Protein AF-A0A1C7PDK0-F1 (afdb_monomer)

Nearest PDB structures (foldseek):
  4hz9-assembly1_B  TM=4.238E-01  e=9.063E-01  Ralstonia pickettii 12D
  6d63-assembly2_D  TM=4.533E-01  e=1.464E+00  Pseudomonas sp. ADP
  5bp4-assembly4_G  TM=3.407E-01  e=2.097E+00  Mycolicibacterium smegmatis MC2 155
  5bp4-assembly9_R  TM=3.401E-01  e=2.510E+00  Mycolicibacterium smegmatis MC2 155
  5joy-assembly1_A  TM=4.476E-01  e=9.382E+00  Bacteroides ovatus

Radius of gyration: 29.01 Å; Cα contacts (8 Å, |Δi|>4): 139; chains: 1; bounding box: 32×42×127 Å

Mean predicted aligned error: 15.0 Å

Sequence (115 aa):
MKRILTTFACACMTLSAWAASRPPGEMEIQFLLQRDDALKNRKYIVLSIRHDSDTQATVLLQLNPPNGEHMACTFSLIDGQWRLIERTPIPAPPDTPIISREPLDPAPSPDQPTR

Solvent-accessible surface area (backbone atoms only — not comparable to full-atom values): 7364 Å² total; per-residue (Å²): 139,91,80,88,90,84,80,76,75,68,69,65,64,63,57,58,57,60,68,42,50,48,72,80,48,73,70,53,49,52,53,56,43,54,69,35,87,84,43,51,84,49,59,65,46,83,75,47,79,43,74,80,44,61,47,30,35,42,34,35,30,31,35,53,70,95,82,42,56,37,33,39,35,35,32,34,54,53,96,69,38,80,38,82,77,46,77,45,76,44,77,73,77,75,83,67,75,78,74,74,74,71,76,79,75,79,73,85,79,87,76,85,80,92,128

pLDDT: mean 74.42, std 17.32, range [38.38, 93.75]

Secondary structure (DSSP, 8-state):
------SSSHHHHHHHHHHHTSPPPHHHHHHHHHHSTTTTTS-EEEEEEEEEETTEEEEEEEESTTSS-EEEEEEEEETTEEEEEEEEEEPPPP---------------------

Foldseek 3Di:
DDDDDPDDPPVVVVVLLVVLLADQDPVRVVVQQCPDPVRVPWDKDFPDKADPHSFKIWTWIATPPDPGWIKIWMWGRDPSDIHGDDIGTDDDDPPPPPPPPPPPPPPDDDDDDDD

Organism: NCBI:txid1679444

Structure (mmCIF, N/CA/C/O backbone):
data_AF-A0A1C7PDK0-F1
#
_entry.id   AF-A0A1C7PDK0-F1
#
loop_
_atom_site.group_PDB
_atom_site.id
_atom_site.type_symbol
_atom_site.label_atom_id
_atom_site.label_alt_id
_atom_site.label_comp_id
_atom_site.label_asym_id
_atom_site.label_entity_id
_atom_site.label_seq_id
_atom_site.pdbx_PDB_ins_code
_atom_site.Cartn_x
_atom_site.Cartn_y
_atom_site.Cartn_z
_atom_site.occupancy
_atom_site.B_iso_or_equiv
_atom_site.auth_seq_id
_atom_site.auth_comp_id
_atom_site.auth_asym_id
_atom_site.auth_atom_id
_atom_site.pdbx_PDB_model_num
ATOM 1 N N . MET A 1 1 ? -16.639 5.359 57.216 1.00 38.38 1 MET A N 1
ATOM 2 C CA . MET A 1 1 ? -17.390 5.287 55.942 1.00 38.38 1 MET A CA 1
ATOM 3 C C . MET A 1 1 ? -16.480 5.793 54.830 1.00 38.38 1 MET A C 1
ATOM 5 O O . MET A 1 1 ? -16.202 6.980 54.788 1.00 38.38 1 MET A O 1
ATOM 9 N N . LYS A 1 2 ? -15.915 4.893 54.017 1.00 38.69 2 LYS A N 1
ATOM 10 C CA . LYS A 1 2 ? -14.941 5.207 52.957 1.00 38.69 2 LYS A CA 1
ATOM 11 C C . LYS A 1 2 ? -15.678 5.080 51.621 1.00 38.69 2 LYS A C 1
AT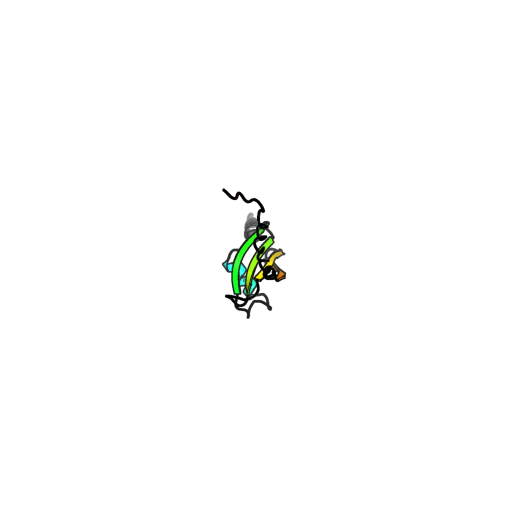OM 13 O O . LYS A 1 2 ? -15.983 3.972 51.199 1.00 38.69 2 LYS A O 1
ATOM 18 N N . ARG A 1 3 ? -16.060 6.205 51.019 1.00 53.50 3 ARG A N 1
ATOM 19 C CA . ARG A 1 3 ? -16.603 6.269 49.656 1.00 53.50 3 ARG A CA 1
ATOM 20 C C . ARG A 1 3 ? -15.613 7.049 48.797 1.00 53.50 3 ARG A C 1
ATOM 22 O O . ARG A 1 3 ? -14.972 7.962 49.305 1.00 53.50 3 ARG A O 1
ATOM 29 N N . ILE A 1 4 ? -15.603 6.715 47.508 1.00 52.38 4 ILE A N 1
ATOM 30 C CA . ILE A 1 4 ? -14.915 7.382 46.391 1.00 52.38 4 ILE A CA 1
ATOM 31 C C . ILE A 1 4 ? -13.510 6.827 46.099 1.00 52.38 4 ILE A C 1
ATOM 33 O O . ILE A 1 4 ? -12.497 7.376 46.512 1.00 52.38 4 ILE A O 1
ATOM 37 N N . LEU A 1 5 ? -13.465 5.744 45.321 1.00 49.38 5 LEU A N 1
ATOM 38 C CA . LEU A 1 5 ? -12.309 5.376 44.494 1.00 49.38 5 LEU A CA 1
ATOM 39 C C . LEU A 1 5 ? -12.808 4.523 43.320 1.00 49.38 5 LEU A C 1
ATOM 41 O O . LEU A 1 5 ? -12.520 3.335 43.210 1.00 49.38 5 LEU A O 1
ATOM 45 N N . THR A 1 6 ? -13.677 5.088 42.477 1.00 53.66 6 THR A N 1
ATOM 46 C CA . THR A 1 6 ? -14.175 4.373 41.287 1.00 53.66 6 THR A CA 1
ATOM 47 C C . THR A 1 6 ? -14.608 5.345 40.191 1.00 53.66 6 THR A C 1
ATOM 49 O O . THR A 1 6 ? -15.744 5.315 39.737 1.00 53.66 6 THR A O 1
ATOM 52 N N . THR A 1 7 ? -13.720 6.253 39.769 1.00 49.56 7 THR A N 1
ATOM 53 C CA . THR A 1 7 ? -14.065 7.183 38.670 1.00 49.56 7 THR A CA 1
ATOM 54 C C . THR A 1 7 ? -12.899 7.619 37.783 1.00 49.56 7 THR A C 1
ATOM 56 O O . THR A 1 7 ? -13.040 8.581 37.041 1.00 49.56 7 THR A O 1
ATOM 59 N N . PHE A 1 8 ? -11.754 6.928 37.806 1.00 43.28 8 PHE A N 1
ATOM 60 C CA . PHE A 1 8 ? -10.586 7.324 36.996 1.00 43.28 8 PHE A CA 1
ATOM 61 C C . PHE A 1 8 ? -10.246 6.392 35.823 1.00 43.28 8 PHE A C 1
ATOM 63 O O . PHE A 1 8 ? -9.354 6.704 35.045 1.00 43.28 8 PHE A O 1
ATOM 70 N N . ALA A 1 9 ? -10.968 5.282 35.636 1.00 48.28 9 ALA A N 1
ATOM 71 C CA . ALA A 1 9 ? -10.682 4.340 34.545 1.00 48.28 9 ALA A CA 1
ATOM 72 C C . ALA A 1 9 ? -11.400 4.668 33.218 1.00 48.28 9 ALA A C 1
ATOM 74 O O . ALA A 1 9 ? -10.995 4.177 32.170 1.00 48.28 9 ALA A O 1
ATOM 75 N N . CYS A 1 10 ? -12.445 5.506 33.234 1.00 41.56 10 CYS A N 1
ATOM 76 C CA . CYS A 1 10 ? -13.278 5.734 32.045 1.00 41.56 10 CYS A CA 1
ATOM 77 C C . CYS A 1 10 ? -12.680 6.764 31.062 1.00 41.56 10 CYS A C 1
ATOM 79 O O . CYS A 1 10 ? -12.935 6.698 29.866 1.00 41.56 10 CYS A O 1
ATOM 81 N N . ALA A 1 11 ? -11.848 7.698 31.541 1.00 43.16 11 ALA A N 1
ATOM 82 C CA . ALA A 1 11 ? -11.347 8.804 30.718 1.00 43.16 11 ALA A CA 1
ATOM 83 C C . ALA A 1 11 ? -10.155 8.434 29.815 1.00 43.16 11 ALA A C 1
ATOM 85 O O . ALA A 1 11 ? -9.944 9.078 28.793 1.00 43.16 11 ALA A O 1
ATOM 86 N N . CYS A 1 12 ? -9.385 7.392 30.147 1.00 45.22 12 CYS A N 1
ATOM 87 C CA . CYS A 1 12 ? -8.245 6.986 29.318 1.00 45.22 12 CYS A CA 1
ATOM 88 C C . CYS A 1 12 ? -8.657 6.114 28.123 1.00 45.22 12 CYS A C 1
ATOM 90 O O . CYS A 1 12 ? -7.964 6.119 27.112 1.00 45.22 12 CYS A O 1
ATOM 92 N N . MET A 1 13 ? -9.781 5.391 28.203 1.00 44.09 13 MET A N 1
ATOM 93 C CA . MET A 1 13 ? -10.199 4.486 27.123 1.00 44.09 13 MET A CA 1
ATOM 94 C C . MET A 1 13 ? -10.810 5.212 25.915 1.00 44.09 13 MET A C 1
ATOM 96 O O . MET A 1 13 ? -10.773 4.685 24.807 1.00 44.09 13 MET A O 1
ATOM 100 N N . THR A 1 14 ? -11.332 6.429 26.083 1.00 49.00 14 THR A N 1
ATOM 101 C CA . THR A 1 14 ? -11.962 7.191 24.990 1.00 49.00 14 THR A CA 1
ATOM 102 C C . THR A 1 14 ? -10.980 8.030 24.171 1.00 49.00 14 THR A C 1
ATOM 104 O O . THR A 1 14 ? -11.245 8.297 23.002 1.00 49.00 14 THR A O 1
ATOM 107 N N . LEU A 1 15 ? -9.821 8.397 24.728 1.00 43.88 15 LEU A N 1
ATOM 108 C CA . LEU A 1 15 ? -8.774 9.128 23.997 1.00 43.88 15 LEU A CA 1
ATOM 109 C C . LEU A 1 15 ? -7.977 8.232 23.036 1.00 43.88 15 LEU A C 1
ATOM 111 O O . LEU A 1 15 ? -7.494 8.707 22.010 1.00 43.88 15 LEU A O 1
ATOM 115 N N . SER A 1 16 ? -7.859 6.934 23.332 1.00 48.91 16 SER A N 1
ATOM 116 C CA . SER A 1 16 ? -7.092 5.994 22.501 1.00 48.91 16 SER A CA 1
ATOM 117 C C . SER A 1 16 ? -7.787 5.632 21.188 1.00 48.91 16 SER A C 1
ATOM 119 O O . SER A 1 16 ? -7.109 5.352 20.205 1.00 48.91 16 SER A O 1
ATOM 121 N N . ALA A 1 17 ? -9.122 5.667 21.147 1.00 49.09 17 ALA A N 1
ATOM 122 C CA . ALA A 1 17 ? -9.875 5.347 19.935 1.00 49.09 17 ALA A CA 1
ATOM 123 C C . ALA A 1 17 ? -9.745 6.448 18.870 1.00 49.09 17 ALA A C 1
ATOM 125 O O . ALA A 1 17 ? -9.585 6.154 17.691 1.00 49.09 17 ALA A O 1
ATOM 126 N N . TRP A 1 18 ? -9.745 7.718 19.283 1.00 46.22 18 TRP A N 1
ATOM 127 C CA . TRP A 1 18 ? -9.644 8.851 18.357 1.00 46.22 18 TRP A CA 1
ATOM 128 C C . TRP A 1 18 ? -8.251 9.008 17.743 1.00 46.22 18 TRP A C 1
ATOM 130 O O . TRP A 1 18 ? -8.129 9.396 16.585 1.00 46.22 18 TRP A O 1
ATOM 140 N N . ALA A 1 19 ? -7.197 8.668 18.490 1.00 51.12 19 ALA A N 1
ATOM 141 C CA . ALA A 1 19 ? -5.833 8.703 17.967 1.00 51.12 19 ALA A CA 1
ATOM 142 C C . ALA A 1 19 ? -5.575 7.627 16.895 1.00 51.12 19 ALA A C 1
ATOM 144 O O . ALA A 1 19 ? -4.690 7.816 16.063 1.00 51.12 19 ALA A O 1
ATOM 145 N N . ALA A 1 20 ? -6.340 6.529 16.903 1.00 55.19 20 ALA A N 1
ATOM 146 C CA . ALA A 1 20 ? -6.218 5.451 15.926 1.00 55.19 20 ALA A CA 1
ATOM 147 C C . ALA A 1 20 ? -6.894 5.782 14.586 1.00 55.19 20 ALA A C 1
ATOM 149 O O . ALA A 1 20 ? -6.427 5.322 13.552 1.00 55.19 20 ALA A O 1
ATOM 150 N N . SER A 1 21 ? -7.938 6.616 14.585 1.00 61.34 21 SER A N 1
ATOM 151 C CA . SER A 1 21 ? -8.701 6.985 13.379 1.00 61.34 21 SER A CA 1
ATOM 152 C C . SER A 1 21 ? -8.072 8.102 12.546 1.00 61.34 21 SER A C 1
ATOM 154 O O . SER A 1 21 ? -8.711 8.622 11.635 1.00 61.34 21 SER A O 1
ATOM 156 N N . ARG A 1 22 ? -6.854 8.541 12.881 1.00 71.88 22 ARG A N 1
ATOM 157 C CA . ARG A 1 22 ? -6.186 9.587 12.107 1.00 71.88 22 ARG A CA 1
ATOM 158 C C . ARG A 1 22 ? -5.540 8.986 10.854 1.00 71.88 22 ARG A C 1
ATOM 160 O O . ARG A 1 22 ? -5.000 7.877 10.928 1.00 71.88 22 ARG A O 1
ATOM 167 N N . PRO A 1 23 ? -5.519 9.731 9.737 1.00 73.44 23 PRO A N 1
ATOM 168 C CA . PRO A 1 23 ? -4.742 9.347 8.568 1.00 73.44 23 PRO A CA 1
ATOM 169 C C . PRO A 1 23 ? -3.273 9.088 8.954 1.00 73.44 23 PRO A C 1
ATOM 171 O O . PRO A 1 23 ? -2.722 9.841 9.768 1.00 73.44 23 PRO A O 1
ATOM 174 N N . PRO A 1 24 ? -2.627 8.042 8.402 1.00 80.50 24 PRO A N 1
ATOM 175 C CA . PRO A 1 24 ? -1.273 7.684 8.789 1.00 80.50 24 PRO A CA 1
ATOM 176 C C . PRO A 1 24 ? -0.310 8.767 8.306 1.00 80.50 24 PRO A C 1
ATOM 178 O O . PRO A 1 24 ? -0.365 9.205 7.155 1.00 80.50 24 PRO A O 1
ATOM 181 N N . GLY A 1 25 ? 0.570 9.218 9.197 1.00 82.00 25 GLY A N 1
ATOM 182 C CA . GLY A 1 25 ? 1.600 10.194 8.846 1.00 82.00 25 GLY A CA 1
ATOM 183 C C . GLY A 1 25 ? 2.710 9.577 7.991 1.00 82.00 25 GLY A C 1
ATOM 184 O O . GLY A 1 25 ? 2.856 8.359 7.919 1.00 82.00 25 GLY A O 1
ATOM 185 N N . GLU A 1 26 ? 3.565 10.412 7.401 1.00 82.44 26 GLU A N 1
ATOM 186 C CA . GLU A 1 26 ? 4.672 9.945 6.552 1.00 82.44 26 GLU A CA 1
ATOM 187 C C . GLU A 1 26 ? 5.629 8.985 7.285 1.00 82.44 26 GLU A C 1
ATOM 189 O O . GLU A 1 26 ? 5.966 7.924 6.761 1.00 82.44 26 GLU A O 1
ATOM 194 N N . MET A 1 27 ? 6.014 9.298 8.530 1.00 83.56 27 MET A N 1
ATOM 195 C CA . MET A 1 27 ? 6.851 8.400 9.344 1.00 83.56 27 MET A CA 1
ATOM 196 C C . MET A 1 27 ? 6.160 7.069 9.658 1.00 83.56 27 MET A C 1
ATOM 198 O O . MET A 1 27 ? 6.809 6.026 9.692 1.00 83.56 27 MET A O 1
ATOM 202 N N . GLU A 1 28 ? 4.847 7.097 9.889 1.00 86.25 28 GLU A N 1
ATOM 203 C CA . GLU A 1 28 ? 4.066 5.893 10.169 1.00 86.25 28 GLU A CA 1
ATOM 204 C C . GLU A 1 28 ? 3.993 5.008 8.926 1.00 86.25 28 GLU A C 1
ATOM 206 O O . GLU A 1 28 ? 4.240 3.811 9.012 1.00 86.25 28 GLU A O 1
ATOM 211 N N . ILE A 1 29 ? 3.788 5.604 7.752 1.00 87.00 29 ILE A N 1
ATOM 212 C CA . ILE A 1 29 ? 3.856 4.909 6.465 1.00 87.00 29 ILE A CA 1
ATOM 213 C C . ILE A 1 29 ? 5.234 4.283 6.257 1.00 87.00 29 ILE A C 1
ATOM 215 O O . ILE A 1 29 ? 5.310 3.101 5.934 1.00 87.00 29 ILE A O 1
ATOM 219 N N . GLN A 1 30 ? 6.328 5.015 6.491 1.00 86.69 30 GLN A N 1
ATOM 220 C CA . GLN A 1 30 ? 7.670 4.435 6.377 1.00 86.69 30 GLN A CA 1
ATOM 221 C C . GLN A 1 30 ? 7.858 3.234 7.308 1.00 86.69 30 GLN A C 1
ATOM 223 O O . GLN A 1 30 ? 8.382 2.207 6.878 1.00 86.69 30 GLN A O 1
ATOM 228 N N . PHE A 1 31 ? 7.385 3.329 8.550 1.00 88.00 31 PHE A N 1
ATOM 229 C CA . PHE A 1 31 ? 7.435 2.221 9.498 1.00 88.00 31 PHE A CA 1
ATOM 230 C C . PHE A 1 31 ? 6.598 1.020 9.034 1.00 88.00 31 PHE A C 1
ATOM 232 O O . PHE A 1 31 ? 7.058 -0.118 9.105 1.00 88.00 31 PHE A O 1
ATOM 239 N N . LEU A 1 32 ? 5.389 1.249 8.517 1.00 89.31 32 LEU A N 1
ATOM 240 C CA . LEU A 1 32 ? 4.529 0.190 7.985 1.00 89.31 32 LEU A CA 1
ATOM 241 C C . LEU A 1 32 ? 5.163 -0.507 6.775 1.00 89.31 32 LEU A C 1
ATOM 243 O O . LEU A 1 32 ? 5.122 -1.731 6.685 1.00 89.31 32 LEU A O 1
ATOM 247 N N . LEU A 1 33 ? 5.801 0.255 5.886 1.00 88.62 33 LEU A N 1
ATOM 248 C CA . LEU A 1 33 ? 6.532 -0.273 4.733 1.00 88.62 33 LEU A CA 1
ATOM 249 C C . LEU A 1 33 ? 7.746 -1.111 5.159 1.00 88.62 33 LEU A C 1
ATOM 251 O O . LEU A 1 33 ? 7.988 -2.172 4.590 1.00 88.62 33 LEU A O 1
ATOM 255 N N . GLN A 1 34 ? 8.465 -0.693 6.204 1.00 87.38 34 GLN A N 1
ATOM 256 C CA . GLN A 1 34 ? 9.580 -1.459 6.777 1.00 87.38 34 GLN A CA 1
ATOM 257 C C . GLN A 1 34 ? 9.145 -2.761 7.464 1.00 87.38 34 GLN A C 1
ATOM 259 O O . GLN A 1 34 ? 9.974 -3.644 7.685 1.00 87.38 34 GLN A O 1
ATOM 264 N N . ARG A 1 35 ? 7.862 -2.903 7.814 1.00 87.06 35 ARG A N 1
ATOM 265 C CA . ARG A 1 35 ? 7.312 -4.138 8.392 1.00 87.06 35 ARG A CA 1
ATOM 266 C C . ARG A 1 35 ? 6.882 -5.158 7.345 1.00 87.06 35 ARG A C 1
ATOM 268 O O . ARG A 1 35 ? 6.735 -6.323 7.699 1.00 87.06 35 ARG A O 1
ATOM 275 N N . ASP A 1 36 ? 6.678 -4.748 6.096 1.00 86.56 36 ASP A N 1
ATOM 276 C CA . ASP A 1 36 ? 6.302 -5.663 5.020 1.00 86.56 36 ASP A CA 1
ATOM 277 C C . ASP A 1 36 ? 7.527 -6.436 4.511 1.00 86.56 36 ASP A C 1
ATOM 279 O O . ASP A 1 36 ? 8.549 -5.857 4.141 1.00 86.56 36 ASP A O 1
ATOM 283 N N . ASP A 1 37 ? 7.426 -7.766 4.464 1.00 85.12 37 ASP A N 1
ATOM 284 C CA . ASP A 1 37 ? 8.537 -8.635 4.068 1.00 85.12 37 ASP A CA 1
ATOM 285 C C . ASP A 1 37 ? 9.018 -8.405 2.629 1.00 85.12 37 ASP A C 1
ATOM 287 O O . ASP A 1 37 ? 10.198 -8.627 2.342 1.00 85.12 37 ASP A O 1
ATOM 291 N N . ALA A 1 38 ? 8.142 -7.941 1.730 1.00 82.44 38 ALA A N 1
ATOM 292 C CA . ALA A 1 38 ? 8.508 -7.674 0.343 1.00 82.44 38 ALA A CA 1
ATOM 293 C C . ALA A 1 38 ? 9.177 -6.303 0.162 1.00 82.44 38 ALA A C 1
ATOM 295 O O . ALA A 1 38 ? 9.915 -6.111 -0.808 1.00 82.44 38 ALA A O 1
ATOM 296 N N . LEU A 1 39 ? 8.944 -5.362 1.081 1.00 84.81 39 LEU A N 1
ATOM 297 C CA . LEU A 1 39 ? 9.418 -3.981 0.982 1.00 84.81 39 LEU A CA 1
ATOM 298 C C . LEU A 1 39 ? 10.589 -3.657 1.904 1.00 84.81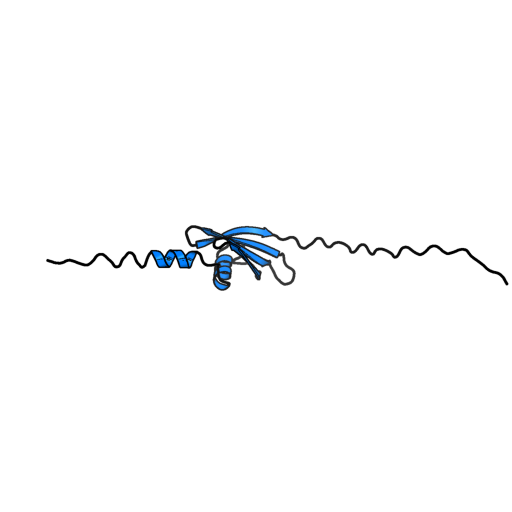 39 LEU A C 1
ATOM 300 O O . LEU A 1 39 ? 11.439 -2.859 1.518 1.00 84.81 39 LEU A O 1
ATOM 304 N N . LYS A 1 40 ? 10.708 -4.317 3.061 1.00 84.56 40 LYS A N 1
ATOM 305 C CA . LYS A 1 40 ? 11.739 -4.024 4.074 1.00 84.56 40 LYS A CA 1
ATOM 306 C C . LYS A 1 40 ? 13.183 -4.053 3.559 1.00 84.56 40 LYS A C 1
ATOM 308 O O . LYS A 1 40 ? 14.037 -3.351 4.085 1.00 84.56 40 LYS A O 1
ATOM 313 N N . ASN A 1 41 ? 13.453 -4.856 2.527 1.00 85.25 41 ASN A N 1
ATOM 314 C CA . ASN A 1 41 ? 14.778 -5.013 1.914 1.00 85.25 41 ASN A CA 1
ATOM 315 C C . ASN A 1 41 ? 14.891 -4.356 0.529 1.00 85.25 41 ASN A C 1
ATOM 317 O O . ASN A 1 41 ? 15.897 -4.534 -0.158 1.00 85.25 41 ASN A O 1
ATOM 321 N N . ARG A 1 42 ? 13.859 -3.634 0.079 1.00 85.00 42 ARG A N 1
ATOM 322 C CA . ARG A 1 42 ? 13.864 -2.948 -1.215 1.00 85.00 42 ARG A CA 1
ATOM 323 C C . ARG A 1 42 ? 14.177 -1.474 -1.027 1.00 85.00 42 ARG A C 1
ATOM 325 O O . ARG A 1 42 ? 13.753 -0.848 -0.063 1.00 85.00 42 ARG A O 1
ATOM 332 N N . LYS A 1 43 ? 14.894 -0.901 -1.992 1.00 88.94 43 LYS A N 1
ATOM 333 C CA . LYS A 1 43 ? 15.001 0.554 -2.099 1.00 88.94 43 LYS A CA 1
ATOM 334 C C . LYS A 1 43 ? 13.694 1.071 -2.677 1.00 88.94 43 LYS A C 1
ATOM 336 O O . LYS A 1 43 ? 13.274 0.604 -3.735 1.00 88.94 43 LYS A O 1
ATOM 341 N N . TYR A 1 44 ? 13.072 2.022 -2.004 1.00 90.06 44 TYR A N 1
ATOM 342 C CA . TYR A 1 44 ? 11.875 2.683 -2.495 1.00 90.06 44 TYR A CA 1
ATOM 343 C C . TYR A 1 44 ? 11.881 4.155 -2.103 1.00 90.06 44 TYR A C 1
ATOM 345 O O . TYR A 1 44 ? 12.523 4.545 -1.128 1.00 90.06 44 TYR A O 1
ATOM 353 N N . ILE A 1 45 ? 11.147 4.959 -2.862 1.00 89.38 45 ILE A N 1
ATOM 354 C CA . ILE A 1 45 ? 10.783 6.321 -2.477 1.00 89.38 45 ILE A CA 1
ATOM 355 C C . ILE A 1 45 ? 9.264 6.438 -2.451 1.00 89.38 45 ILE A C 1
ATOM 357 O O . ILE A 1 45 ? 8.569 5.843 -3.277 1.00 89.38 45 ILE A O 1
ATOM 361 N N . VAL A 1 46 ? 8.749 7.186 -1.479 1.00 90.19 46 VAL A N 1
ATOM 362 C CA . VAL A 1 46 ? 7.329 7.536 -1.420 1.00 90.19 46 VAL A CA 1
ATOM 363 C C . VAL A 1 46 ? 7.109 8.700 -2.377 1.00 90.19 46 VAL A C 1
ATOM 365 O O . VAL A 1 46 ? 7.704 9.758 -2.206 1.00 90.19 46 VAL A O 1
ATOM 368 N N . LEU A 1 47 ? 6.282 8.492 -3.400 1.00 89.25 47 LEU A N 1
ATOM 369 C CA . LEU A 1 47 ? 5.958 9.523 -4.385 1.00 89.25 47 LEU A CA 1
ATOM 370 C C . LEU A 1 47 ? 4.768 10.369 -3.937 1.00 89.25 47 LEU A C 1
ATOM 372 O O . LEU A 1 47 ? 4.780 11.588 -4.066 1.00 89.25 47 LEU A O 1
ATOM 376 N N . SER A 1 48 ? 3.721 9.718 -3.429 1.00 90.31 48 SER A N 1
ATOM 377 C CA . SER A 1 48 ? 2.515 10.405 -2.968 1.00 90.31 48 SER A CA 1
ATOM 378 C C . SER A 1 48 ? 1.740 9.562 -1.971 1.00 90.31 48 SER A C 1
ATOM 380 O O . SER A 1 48 ? 1.721 8.335 -2.076 1.00 90.31 48 SER A O 1
ATOM 382 N N . ILE A 1 49 ? 1.027 10.228 -1.072 1.00 90.75 49 ILE A N 1
ATOM 383 C CA . ILE A 1 49 ? 0.114 9.608 -0.116 1.00 90.75 49 ILE A CA 1
ATOM 384 C C . ILE A 1 49 ? -1.275 10.168 -0.407 1.00 90.75 49 ILE A C 1
ATOM 386 O O . ILE A 1 49 ? -1.462 11.384 -0.434 1.00 90.75 49 ILE A O 1
ATOM 390 N N . ARG A 1 50 ? -2.242 9.289 -0.662 1.00 90.31 50 ARG A N 1
ATOM 391 C CA . ARG A 1 50 ? -3.654 9.638 -0.808 1.00 90.31 50 ARG A CA 1
ATOM 392 C C . ARG A 1 50 ? -4.439 9.011 0.328 1.00 90.31 50 ARG A C 1
ATOM 394 O O . ARG A 1 50 ? -4.278 7.834 0.617 1.00 90.31 50 ARG A O 1
ATOM 401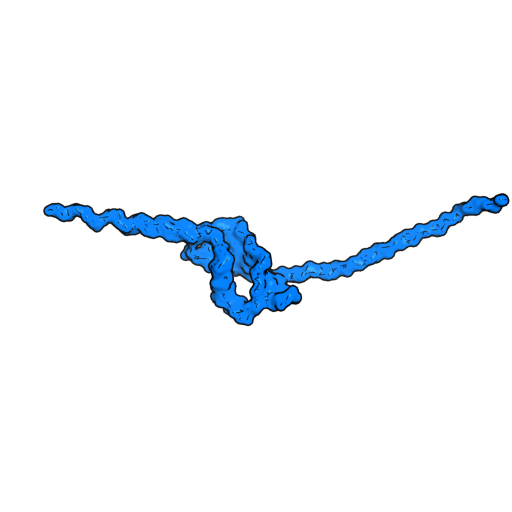 N N . HIS A 1 51 ? -5.280 9.807 0.968 1.00 89.88 51 HIS A N 1
ATOM 402 C CA . HIS A 1 51 ? -6.195 9.335 1.997 1.00 89.88 51 HIS A CA 1
ATOM 403 C C . HIS A 1 51 ? -7.559 9.148 1.344 1.00 89.88 51 HIS A C 1
ATOM 405 O O . HIS A 1 51 ? -8.201 10.129 0.975 1.00 89.88 51 HIS A O 1
ATOM 411 N N . ASP A 1 52 ? -7.952 7.893 1.142 1.00 87.38 52 ASP A N 1
ATOM 412 C CA . ASP A 1 52 ? -9.231 7.542 0.524 1.00 87.38 52 ASP A CA 1
ATOM 413 C C . ASP A 1 52 ? -10.378 7.664 1.546 1.00 87.38 52 ASP A C 1
ATOM 415 O O . ASP A 1 52 ? -11.495 8.034 1.195 1.00 87.38 52 ASP A O 1
ATOM 419 N N . SER A 1 53 ? -10.096 7.401 2.830 1.00 87.31 53 SER A N 1
ATOM 420 C CA . SER A 1 53 ? -11.000 7.643 3.965 1.00 87.31 53 SER A CA 1
ATOM 421 C C . SER A 1 53 ? -10.226 7.758 5.289 1.00 87.31 53 SER A C 1
ATOM 423 O O . SER A 1 53 ? -9.013 7.555 5.325 1.00 87.31 53 SER A O 1
ATOM 425 N N . ASP A 1 54 ? -10.920 7.988 6.408 1.00 84.81 54 ASP A N 1
ATOM 426 C CA . ASP A 1 54 ? -10.316 7.957 7.756 1.00 84.81 54 ASP A CA 1
ATOM 427 C C . ASP A 1 54 ? -9.722 6.582 8.125 1.00 84.81 54 ASP A C 1
ATOM 429 O O . ASP A 1 54 ? -8.921 6.460 9.049 1.00 84.81 54 ASP A O 1
ATOM 433 N N . THR A 1 55 ? -10.105 5.530 7.395 1.00 88.75 55 THR A N 1
ATOM 434 C CA . THR A 1 55 ? -9.699 4.137 7.652 1.00 88.75 55 THR A CA 1
ATOM 435 C C . THR A 1 55 ? -8.952 3.497 6.484 1.00 88.75 55 THR A C 1
ATOM 437 O O . THR A 1 55 ? -8.606 2.316 6.553 1.00 88.75 55 THR A O 1
ATOM 440 N N . GLN A 1 56 ? -8.694 4.250 5.409 1.00 90.81 56 GLN A N 1
ATOM 441 C CA . GLN A 1 56 ? -8.002 3.757 4.222 1.00 90.81 56 GLN A CA 1
ATOM 442 C C . GLN A 1 56 ? -7.093 4.825 3.610 1.00 90.81 56 GLN A C 1
ATOM 444 O O . GLN A 1 56 ? -7.496 5.971 3.418 1.00 90.81 56 GLN A O 1
ATOM 449 N N . ALA A 1 57 ? -5.867 4.437 3.268 1.00 91.56 57 ALA A N 1
ATOM 450 C CA . ALA A 1 57 ? -4.906 5.304 2.603 1.00 91.56 57 ALA A CA 1
ATOM 451 C C . ALA A 1 57 ? -4.125 4.527 1.543 1.00 91.56 57 ALA A C 1
ATOM 453 O O . ALA A 1 57 ? -3.636 3.430 1.800 1.00 91.56 57 ALA A O 1
ATOM 454 N N . THR A 1 58 ? -3.956 5.121 0.371 1.00 93.31 58 THR A N 1
ATOM 455 C CA . THR A 1 58 ? -3.182 4.568 -0.734 1.00 93.31 58 THR A CA 1
ATOM 456 C C . THR A 1 58 ? -1.871 5.329 -0.885 1.00 93.31 58 THR A C 1
ATOM 458 O O . THR A 1 58 ? -1.845 6.540 -1.105 1.00 93.31 58 THR A O 1
ATOM 461 N N . VAL A 1 59 ? -0.754 4.612 -0.799 1.00 92.88 59 VAL A N 1
ATOM 462 C CA . VAL A 1 59 ? 0.597 5.161 -0.933 1.00 92.88 59 VAL A CA 1
ATOM 463 C C . VAL A 1 59 ? 1.182 4.717 -2.261 1.00 92.88 59 VAL A C 1
ATOM 465 O O . VAL A 1 59 ? 1.271 3.526 -2.550 1.00 92.88 59 VAL A O 1
ATOM 468 N N . LEU A 1 60 ? 1.605 5.684 -3.064 1.00 92.44 60 LEU A N 1
ATOM 469 C CA . LEU A 1 60 ? 2.319 5.434 -4.303 1.00 92.44 60 LEU A CA 1
ATOM 470 C C . LEU A 1 60 ? 3.819 5.392 -4.025 1.00 92.44 60 LEU A C 1
ATOM 472 O O . LEU A 1 60 ? 4.393 6.364 -3.529 1.00 92.44 60 LEU A O 1
ATOM 476 N N . LEU A 1 61 ? 4.446 4.278 -4.376 1.00 91.75 61 LEU A N 1
ATOM 477 C CA . LEU A 1 61 ? 5.875 4.050 -4.226 1.00 91.75 61 LEU A CA 1
ATOM 478 C C . LEU A 1 61 ? 6.531 3.918 -5.593 1.00 91.75 61 LEU A C 1
ATOM 480 O O . LEU A 1 61 ? 5.945 3.344 -6.510 1.00 91.75 61 LEU A O 1
ATOM 484 N N . GLN A 1 62 ? 7.777 4.365 -5.692 1.00 90.75 62 GLN A N 1
ATOM 485 C CA . GLN A 1 62 ? 8.686 3.928 -6.745 1.00 90.75 62 GLN A CA 1
ATOM 486 C C . GLN A 1 62 ? 9.697 2.958 -6.145 1.00 90.75 62 GLN A C 1
ATOM 488 O O . GLN A 1 62 ? 10.461 3.326 -5.252 1.00 90.75 62 GLN A O 1
ATOM 493 N N . LEU A 1 63 ? 9.694 1.717 -6.622 1.00 89.69 63 LEU A N 1
ATOM 494 C CA . LEU A 1 63 ? 10.667 0.697 -6.249 1.00 89.69 63 LEU A CA 1
ATOM 495 C C . LEU A 1 63 ? 11.929 0.873 -7.090 1.00 89.69 63 LEU A C 1
ATOM 497 O O . LEU A 1 63 ? 11.832 1.237 -8.250 1.00 89.69 63 LEU A O 1
ATOM 501 N N . ASN A 1 64 ? 13.107 0.592 -6.532 1.00 86.25 64 ASN A N 1
ATOM 502 C CA . ASN A 1 64 ? 14.403 0.654 -7.224 1.00 86.25 64 ASN A CA 1
ATOM 503 C C . ASN A 1 64 ? 14.597 1.929 -8.087 1.00 86.25 64 ASN A C 1
ATOM 505 O O . ASN A 1 64 ? 14.856 1.826 -9.289 1.00 86.25 64 ASN A O 1
ATOM 509 N N . PRO A 1 65 ? 14.461 3.135 -7.502 1.00 81.31 65 PRO A N 1
ATOM 510 C CA . PRO A 1 65 ? 14.602 4.392 -8.237 1.00 81.31 65 PRO A CA 1
ATOM 511 C C . PRO A 1 65 ? 15.996 4.539 -8.882 1.00 81.31 65 PRO A C 1
ATOM 513 O O . PRO A 1 65 ? 16.970 3.978 -8.364 1.00 81.31 65 PRO A O 1
ATOM 516 N N . PRO A 1 66 ? 16.1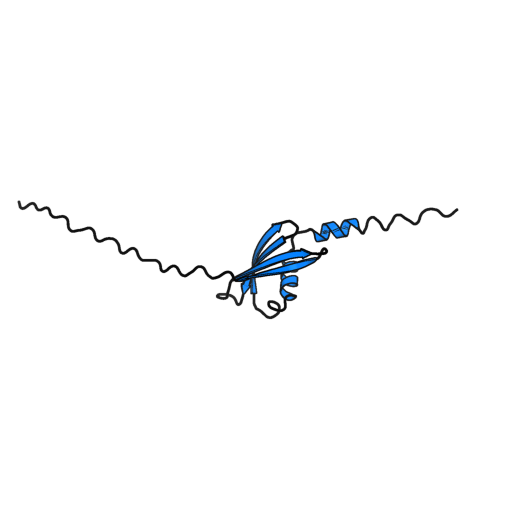23 5.317 -9.978 1.00 76.62 66 PRO A N 1
ATOM 517 C CA . PRO A 1 66 ? 15.113 6.235 -10.531 1.00 76.62 66 PRO A CA 1
ATOM 518 C C . PRO A 1 66 ? 14.200 5.656 -11.628 1.00 76.62 66 PRO A C 1
ATOM 520 O O . PRO A 1 66 ? 13.239 6.318 -11.998 1.00 76.62 66 PRO A O 1
ATOM 523 N N . ASN A 1 67 ? 14.474 4.452 -12.143 1.00 74.94 67 ASN A N 1
ATOM 524 C CA . ASN A 1 67 ? 13.754 3.867 -13.292 1.00 74.94 67 ASN A CA 1
ATOM 525 C C . ASN A 1 67 ? 13.016 2.565 -12.950 1.00 74.94 67 ASN A C 1
ATOM 527 O O . ASN A 1 67 ? 12.701 1.780 -13.842 1.00 74.94 67 ASN A O 1
ATOM 531 N N . GLY A 1 68 ? 12.814 2.275 -11.668 1.00 80.06 68 GLY A N 1
ATOM 532 C CA . GLY A 1 68 ? 12.099 1.070 -11.279 1.00 80.06 68 GLY A CA 1
ATOM 533 C C . GLY A 1 68 ? 10.583 1.254 -11.271 1.00 80.06 68 GLY A C 1
ATOM 534 O O . GLY A 1 68 ? 10.043 2.310 -11.604 1.00 80.06 68 GLY A O 1
ATOM 535 N N . GLU A 1 69 ? 9.898 0.170 -10.935 1.00 88.25 69 GLU A N 1
ATOM 536 C CA . GLU A 1 69 ? 8.454 0.042 -11.082 1.00 88.25 69 GLU A CA 1
ATOM 537 C C . GLU A 1 69 ? 7.700 0.878 -10.048 1.00 88.25 69 GLU A C 1
ATOM 539 O O . GLU A 1 69 ? 8.116 1.019 -8.892 1.00 88.25 69 GLU A O 1
ATOM 544 N N . HIS A 1 70 ? 6.544 1.392 -10.453 1.00 90.62 70 HIS A N 1
ATOM 545 C CA . HIS A 1 70 ? 5.618 2.022 -9.529 1.00 90.62 70 HIS A CA 1
ATOM 546 C C . HIS A 1 70 ? 4.737 0.964 -8.870 1.00 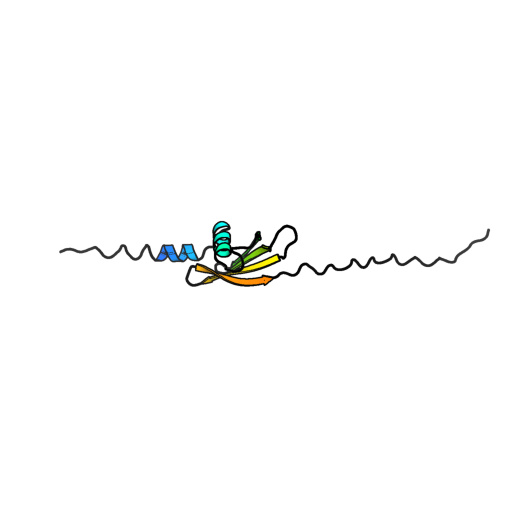90.62 70 HIS A C 1
ATOM 548 O O . HIS A 1 70 ? 4.293 0.012 -9.508 1.00 90.62 70 HIS A O 1
ATOM 554 N N . MET A 1 71 ? 4.454 1.138 -7.584 1.00 91.38 71 MET A N 1
ATOM 555 C CA . MET A 1 71 ? 3.563 0.259 -6.838 1.00 91.38 71 MET A CA 1
ATOM 556 C C . MET A 1 71 ? 2.629 1.085 -5.963 1.00 91.38 71 MET A C 1
ATOM 558 O O . MET A 1 71 ? 3.082 1.904 -5.164 1.00 91.38 71 MET A O 1
ATOM 562 N N . ALA A 1 72 ? 1.325 0.860 -6.098 1.00 92.56 72 ALA A N 1
ATOM 563 C CA . ALA A 1 72 ? 0.333 1.341 -5.150 1.00 92.56 72 ALA A CA 1
ATOM 564 C C . ALA A 1 72 ? 0.241 0.365 -3.975 1.00 92.56 72 ALA A C 1
ATOM 566 O O . ALA A 1 72 ? 0.083 -0.839 -4.164 1.00 92.56 72 ALA A O 1
ATOM 567 N N . CYS A 1 73 ? 0.347 0.890 -2.764 1.00 93.06 73 CYS A N 1
ATOM 568 C CA . CYS A 1 73 ? 0.196 0.157 -1.517 1.00 93.06 73 CYS A CA 1
ATOM 569 C C . CYS A 1 73 ? -1.021 0.703 -0.779 1.00 93.06 73 CYS A C 1
ATOM 571 O O . CYS A 1 73 ? -1.009 1.862 -0.366 1.00 93.06 73 CYS A O 1
ATOM 573 N N . THR A 1 74 ? -2.054 -0.114 -0.602 1.00 93.75 74 THR A N 1
ATOM 574 C CA . THR A 1 74 ? -3.268 0.294 0.110 1.00 93.75 74 THR A CA 1
ATOM 575 C C . THR A 1 74 ? -3.197 -0.179 1.549 1.00 93.75 74 THR A C 1
ATOM 577 O O . THR A 1 74 ? -3.083 -1.373 1.837 1.00 93.75 74 THR A O 1
ATOM 580 N N . PHE A 1 75 ? -3.273 0.776 2.463 1.00 92.12 75 PHE A N 1
ATOM 581 C CA . PHE A 1 75 ? -3.305 0.568 3.896 1.00 92.12 75 PHE A CA 1
ATOM 582 C C . PHE A 1 75 ? -4.727 0.735 4.405 1.00 92.12 75 PHE A C 1
ATOM 584 O O . PHE A 1 75 ? -5.452 1.623 3.960 1.00 92.12 75 PHE A O 1
ATOM 591 N N . SER A 1 76 ? -5.110 -0.089 5.373 1.00 91.94 76 SER A N 1
ATOM 592 C CA . SER A 1 76 ? -6.380 0.045 6.074 1.00 91.94 76 SER A CA 1
ATOM 593 C C . SER A 1 76 ? -6.192 -0.052 7.580 1.00 91.94 76 SER A C 1
ATOM 595 O O . SER A 1 76 ? -5.313 -0.768 8.064 1.00 91.94 76 SER A O 1
ATOM 597 N N . LEU A 1 77 ? -7.003 0.699 8.316 1.00 90.50 77 LEU A N 1
ATOM 598 C CA . LEU A 1 77 ? -7.040 0.684 9.766 1.00 90.50 77 LEU A CA 1
ATOM 599 C C . LEU A 1 77 ? -7.865 -0.517 10.250 1.00 90.50 77 LEU A C 1
ATOM 601 O O . LEU A 1 77 ? -9.091 -0.513 10.169 1.00 90.50 77 LEU A O 1
ATOM 605 N N . ILE A 1 78 ? -7.189 -1.538 10.776 1.00 88.31 78 ILE A N 1
ATOM 606 C CA . ILE A 1 78 ? -7.798 -2.779 11.270 1.00 88.31 78 ILE A CA 1
ATOM 607 C C . ILE A 1 78 ? -7.407 -2.949 12.738 1.00 88.31 78 ILE A C 1
ATOM 609 O O . ILE A 1 78 ? -6.224 -2.920 13.075 1.00 88.31 78 ILE A O 1
ATOM 613 N N . ASP A 1 79 ? -8.397 -3.103 13.620 1.00 86.88 79 ASP A N 1
ATOM 614 C CA . ASP A 1 79 ? -8.200 -3.215 15.076 1.00 86.88 79 ASP A CA 1
ATOM 615 C C . ASP A 1 79 ? -7.389 -2.047 15.676 1.00 86.88 79 ASP A C 1
ATOM 617 O O . ASP A 1 79 ? -6.562 -2.223 16.572 1.00 86.88 79 ASP A O 1
ATOM 621 N N . GLY A 1 80 ? -7.587 -0.836 15.143 1.00 84.31 80 GLY A N 1
ATOM 622 C CA . GLY A 1 80 ? -6.861 0.365 15.570 1.00 84.31 80 GLY A CA 1
ATOM 623 C C . GLY A 1 80 ? -5.395 0.410 15.126 1.00 84.31 80 GLY A C 1
ATOM 624 O O . GLY A 1 80 ? -4.633 1.232 15.631 1.00 84.31 80 GLY A O 1
ATOM 625 N N . GLN A 1 81 ? -4.985 -0.456 14.196 1.00 85.75 81 GLN A N 1
ATOM 626 C CA . GLN A 1 81 ? -3.648 -0.459 13.612 1.00 85.75 81 GLN A CA 1
ATOM 627 C C . GLN A 1 81 ? -3.720 -0.391 12.091 1.00 85.75 81 GLN A C 1
ATOM 629 O O . GLN A 1 81 ? -4.421 -1.172 11.451 1.00 85.75 81 GLN A O 1
ATOM 634 N N . TRP A 1 82 ? -2.955 0.518 11.498 1.00 88.69 82 TRP A N 1
ATOM 635 C CA . TRP A 1 82 ? -2.789 0.555 10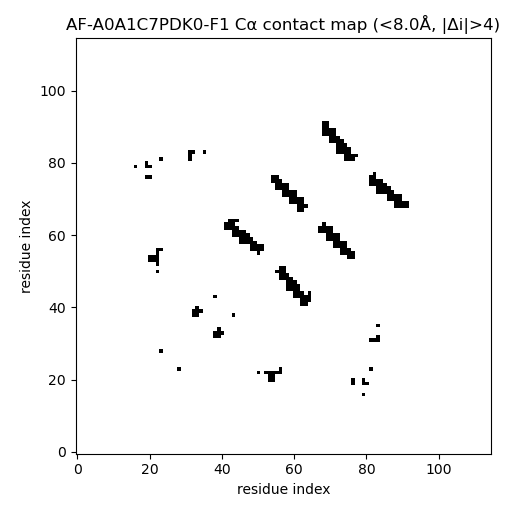.053 1.00 88.69 82 TRP A CA 1
ATOM 636 C C . TRP A 1 82 ? -2.048 -0.695 9.578 1.00 88.69 82 TRP A C 1
ATOM 638 O O . TRP A 1 82 ? -1.020 -1.083 10.137 1.00 88.69 82 TRP A O 1
ATOM 648 N N . ARG A 1 83 ? -2.585 -1.351 8.553 1.00 89.75 83 ARG A N 1
ATOM 649 C CA . ARG A 1 83 ? -2.014 -2.557 7.951 1.00 89.75 83 ARG A CA 1
ATOM 650 C C . ARG A 1 83 ? -2.036 -2.438 6.441 1.00 89.75 83 ARG A C 1
ATOM 652 O O . ARG A 1 83 ? -3.012 -1.957 5.876 1.00 89.75 83 ARG A O 1
ATOM 659 N N . LEU A 1 84 ? -0.966 -2.892 5.799 1.00 91.44 84 LEU A N 1
ATOM 660 C CA . LEU A 1 84 ? -0.925 -3.039 4.350 1.00 91.44 84 LEU A CA 1
ATOM 661 C C . LEU A 1 84 ? -1.836 -4.205 3.958 1.00 91.44 84 LEU A C 1
ATOM 663 O O . LEU A 1 84 ? -1.604 -5.332 4.394 1.00 91.44 84 LEU A O 1
ATOM 667 N N . ILE A 1 85 ? -2.874 -3.927 3.174 1.00 92.06 85 ILE A N 1
ATOM 668 C CA . ILE A 1 85 ? -3.856 -4.934 2.748 1.00 92.06 85 ILE A CA 1
ATOM 669 C C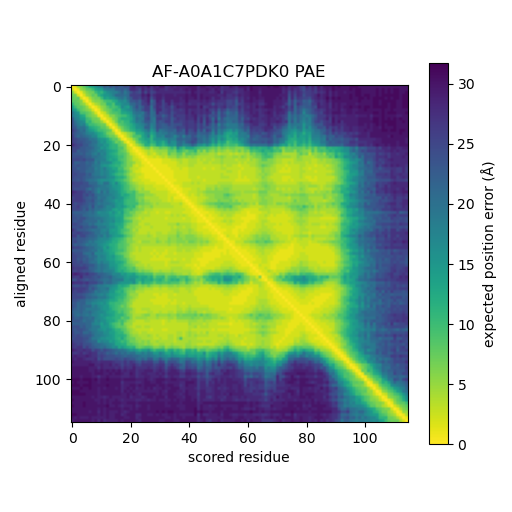 . ILE A 1 85 ? -3.708 -5.302 1.274 1.00 92.06 85 ILE A C 1
ATOM 671 O O . ILE A 1 85 ? -4.015 -6.430 0.899 1.00 92.06 85 ILE A O 1
ATOM 675 N N . GLU A 1 86 ? -3.201 -4.387 0.446 1.00 92.25 86 GLU A N 1
ATOM 676 C CA . GLU A 1 86 ? -3.100 -4.594 -0.995 1.00 92.25 86 GLU A CA 1
ATOM 677 C C . GLU A 1 86 ? -1.838 -3.951 -1.575 1.00 92.25 86 GLU A C 1
ATOM 679 O O . GLU A 1 86 ? -1.370 -2.907 -1.110 1.00 92.25 86 GLU A O 1
ATOM 684 N N . ARG A 1 87 ? -1.276 -4.608 -2.595 1.00 92.19 87 ARG A N 1
ATOM 685 C CA . ARG A 1 87 ? -0.103 -4.167 -3.354 1.00 92.19 87 ARG A CA 1
ATOM 686 C C . ARG A 1 87 ? -0.404 -4.338 -4.833 1.00 92.19 87 ARG A C 1
ATOM 688 O O . ARG A 1 87 ? -0.490 -5.468 -5.311 1.00 92.19 87 ARG A O 1
ATOM 695 N N . THR A 1 88 ? -0.506 -3.228 -5.543 1.00 91.50 88 THR A N 1
ATOM 696 C CA . THR A 1 88 ? -0.860 -3.214 -6.960 1.00 91.50 88 THR A CA 1
ATOM 697 C C . THR A 1 88 ? 0.295 -2.609 -7.748 1.00 91.50 88 THR A C 1
ATOM 699 O O . THR A 1 88 ? 0.556 -1.409 -7.609 1.00 91.50 88 THR A O 1
ATOM 702 N N . PRO A 1 89 ? 1.031 -3.402 -8.552 1.00 89.06 89 PRO A N 1
ATOM 703 C CA . PRO A 1 89 ? 2.028 -2.847 -9.453 1.00 89.06 89 PRO A CA 1
ATOM 704 C C . PRO A 1 89 ? 1.317 -1.953 -10.468 1.00 89.06 89 PRO A C 1
ATOM 706 O O . PRO A 1 89 ? 0.317 -2.345 -11.069 1.00 89.06 89 PRO A O 1
ATOM 709 N N . ILE A 1 90 ? 1.820 -0.736 -10.635 1.00 85.12 90 ILE A N 1
ATOM 710 C CA . ILE A 1 90 ? 1.316 0.194 -11.634 1.00 85.12 90 ILE A CA 1
ATOM 711 C C . ILE A 1 90 ? 2.221 0.028 -12.848 1.00 85.12 90 ILE A C 1
ATOM 713 O O . ILE A 1 90 ? 3.393 0.421 -12.778 1.00 85.12 90 ILE A O 1
ATOM 717 N N . PRO A 1 91 ? 1.722 -0.573 -13.942 1.00 73.12 91 PRO A N 1
ATOM 718 C CA . PRO A 1 91 ? 2.505 -0.661 -15.157 1.00 73.12 91 PRO A CA 1
ATOM 719 C C . PRO A 1 91 ? 2.891 0.753 -15.586 1.00 73.12 91 PRO A C 1
ATOM 721 O O . PRO A 1 91 ? 2.084 1.685 -15.490 1.00 73.12 91 PRO A O 1
ATOM 724 N N . ALA A 1 92 ? 4.129 0.918 -16.054 1.00 64.06 92 ALA A N 1
ATOM 725 C CA . ALA A 1 92 ? 4.476 2.117 -16.800 1.00 64.06 92 ALA A CA 1
ATOM 726 C C . ALA A 1 92 ? 3.422 2.297 -17.909 1.00 64.06 92 ALA A C 1
ATOM 728 O O . ALA A 1 92 ? 2.955 1.286 -18.456 1.00 64.06 92 ALA A O 1
ATOM 729 N N . PRO A 1 93 ? 2.983 3.536 -18.206 1.00 61.03 93 PRO A N 1
ATOM 730 C CA . PRO A 1 93 ? 2.083 3.750 -19.329 1.00 61.03 93 PRO A CA 1
ATOM 731 C C . PRO A 1 93 ? 2.691 3.040 -20.541 1.00 61.03 93 PRO A C 1
ATOM 733 O O . PRO A 1 93 ? 3.911 3.123 -20.711 1.00 61.03 93 PRO A O 1
ATOM 736 N N . PRO A 1 94 ? 1.897 2.299 -21.335 1.00 61.53 94 PRO A N 1
ATOM 737 C CA . PRO A 1 94 ? 2.436 1.693 -22.537 1.00 61.53 94 PRO A CA 1
ATOM 738 C C . PRO A 1 94 ? 3.086 2.826 -23.319 1.00 61.53 94 PRO A C 1
ATOM 740 O O . PRO A 1 94 ? 2.417 3.837 -23.561 1.00 61.53 94 PRO A O 1
ATOM 743 N N . ASP A 1 95 ? 4.379 2.688 -23.631 1.00 55.72 95 ASP A N 1
ATOM 744 C CA . ASP A 1 95 ? 5.069 3.531 -24.599 1.00 55.72 95 ASP A CA 1
ATOM 745 C C . ASP A 1 95 ? 4.171 3.537 -25.824 1.00 55.72 95 ASP A C 1
ATOM 747 O O . ASP A 1 95 ? 4.130 2.579 -26.592 1.00 55.72 95 ASP A O 1
ATOM 751 N N . THR A 1 96 ? 3.325 4.555 -25.937 1.00 56.09 96 THR A N 1
ATOM 752 C CA . THR A 1 96 ? 2.458 4.687 -27.087 1.00 56.09 96 THR A CA 1
ATOM 753 C C . THR A 1 96 ? 3.448 5.180 -28.117 1.00 56.09 96 THR A C 1
ATOM 755 O O . THR A 1 96 ? 3.919 6.311 -27.948 1.00 56.09 96 THR A O 1
ATOM 758 N N . PRO A 1 97 ? 3.872 4.367 -29.108 1.00 50.25 97 PRO A N 1
ATOM 759 C CA . PRO A 1 97 ? 4.690 4.917 -30.165 1.00 50.25 97 PRO A CA 1
ATOM 760 C C . PRO A 1 97 ? 3.887 6.099 -30.683 1.00 50.25 97 PRO A C 1
ATOM 762 O O . PRO A 1 97 ? 2.719 5.947 -31.053 1.00 50.25 97 PRO A O 1
ATOM 765 N N . ILE A 1 98 ? 4.470 7.294 -30.592 1.00 59.31 98 ILE A N 1
ATOM 766 C CA . ILE A 1 98 ? 3.937 8.460 -31.271 1.00 59.31 98 ILE A CA 1
ATOM 767 C C . ILE A 1 98 ? 3.901 8.006 -32.720 1.00 59.31 98 ILE A C 1
ATOM 769 O O . ILE A 1 98 ? 4.936 7.906 -33.375 1.00 59.31 98 ILE A O 1
ATOM 773 N N . ILE A 1 99 ? 2.717 7.620 -33.191 1.00 60.00 99 ILE A N 1
ATOM 774 C CA . ILE A 1 99 ? 2.471 7.474 -34.608 1.00 60.00 99 ILE A CA 1
ATOM 775 C C . ILE A 1 99 ? 2.667 8.898 -35.097 1.00 60.00 99 ILE A C 1
ATOM 777 O O . ILE A 1 99 ? 1.779 9.739 -34.934 1.00 60.00 99 ILE A O 1
ATOM 781 N N . SER A 1 100 ? 3.875 9.192 -35.584 1.00 52.38 100 SER A N 1
ATOM 782 C CA . SER A 1 100 ? 4.131 10.343 -36.427 1.00 52.38 100 SER A CA 1
ATOM 783 C C . SER A 1 100 ? 3.044 10.285 -37.480 1.00 52.38 100 SER A C 1
ATOM 785 O O . SER A 1 100 ? 3.060 9.422 -38.354 1.00 52.38 100 SER A O 1
ATOM 787 N N . ARG A 1 101 ? 2.032 11.140 -37.335 1.00 58.31 101 ARG A N 1
ATOM 788 C CA . ARG A 1 101 ? 1.146 11.462 -38.437 1.00 58.31 101 ARG A CA 1
ATOM 789 C C . ARG A 1 101 ? 2.069 12.107 -39.453 1.00 58.31 101 ARG A C 1
ATOM 791 O O . ARG A 1 101 ? 2.397 13.282 -39.312 1.00 58.31 101 ARG A O 1
ATOM 798 N N . GLU A 1 102 ? 2.574 11.302 -40.380 1.00 63.72 102 GLU A N 1
ATOM 799 C CA . GLU A 1 102 ? 3.208 11.801 -41.586 1.00 63.72 102 GLU A CA 1
ATOM 800 C C . GLU A 1 102 ? 2.247 12.859 -42.145 1.00 63.72 102 GLU A C 1
ATOM 802 O O . GLU A 1 102 ? 1.050 12.568 -42.284 1.00 63.72 102 GLU A O 1
ATOM 807 N N . PRO A 1 103 ? 2.682 14.122 -42.301 1.00 56.78 103 PRO A N 1
ATOM 808 C CA . PRO A 1 103 ? 1.833 15.147 -42.876 1.00 56.78 103 PRO A CA 1
ATOM 809 C C . PRO A 1 103 ? 1.353 14.622 -44.222 1.00 56.78 103 PRO A C 1
ATOM 811 O O . PRO A 1 103 ? 2.170 14.260 -45.063 1.00 56.78 103 PRO A O 1
ATOM 814 N N . LEU A 1 104 ? 0.035 14.520 -44.392 1.00 61.41 104 LEU A N 1
ATOM 815 C CA . LEU A 1 104 ? -0.561 14.130 -45.659 1.00 61.41 104 LEU A CA 1
ATOM 816 C C . LEU A 1 104 ? -0.072 15.144 -46.703 1.00 61.41 104 LEU A C 1
ATOM 818 O O . LEU A 1 104 ? -0.440 16.318 -46.629 1.00 61.41 104 LEU A O 1
ATOM 822 N N . ASP A 1 105 ? 0.812 14.700 -47.593 1.00 66.94 105 ASP A N 1
ATOM 823 C CA . ASP A 1 105 ? 1.376 15.499 -48.679 1.00 66.94 105 ASP A CA 1
ATOM 824 C C . ASP A 1 105 ? 0.211 16.170 -49.432 1.00 66.94 105 ASP A C 1
ATOM 826 O O . ASP A 1 105 ? -0.704 15.465 -49.885 1.00 66.94 105 ASP A O 1
ATOM 830 N N . PRO A 1 106 ? 0.129 17.512 -49.501 1.00 64.44 106 PRO A N 1
ATOM 831 C CA . PRO A 1 106 ? -0.933 18.147 -50.258 1.00 64.44 106 PRO A CA 1
ATOM 832 C C . PRO A 1 106 ? -0.710 17.825 -51.737 1.00 64.44 106 PRO A C 1
ATOM 834 O O . PRO A 1 106 ? 0.306 18.194 -52.321 1.00 64.44 106 PRO A O 1
ATOM 837 N N . ALA A 1 107 ? -1.672 17.114 -52.329 1.00 71.75 107 ALA A N 1
ATOM 838 C CA . ALA A 1 107 ? -1.6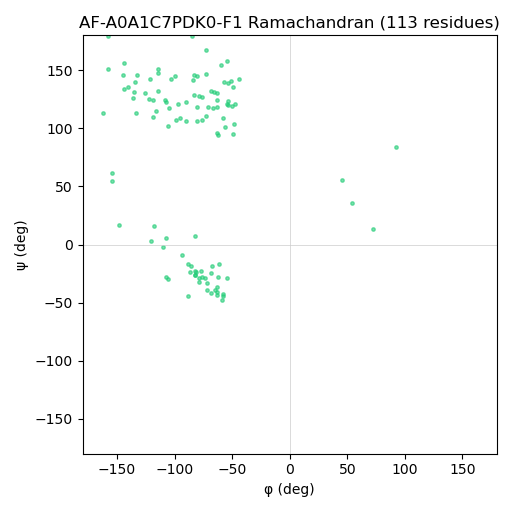80 16.749 -53.742 1.00 71.75 107 ALA A CA 1
ATOM 839 C C . ALA A 1 107 ? -1.284 17.938 -54.645 1.00 71.75 107 ALA A C 1
ATOM 841 O O . ALA A 1 107 ? -1.696 19.070 -54.372 1.00 71.75 107 ALA A O 1
ATOM 842 N N . PRO A 1 108 ? -0.530 17.714 -55.739 1.00 62.59 108 PRO A N 1
ATOM 843 C CA . PRO A 1 108 ? -0.162 18.796 -56.642 1.00 62.59 108 PRO A CA 1
ATOM 844 C C . PRO A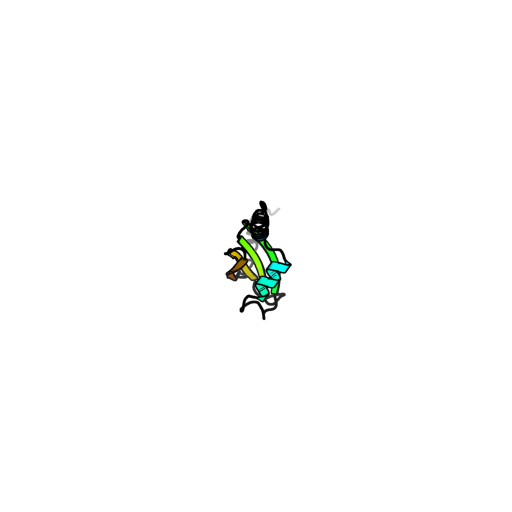 1 108 ? -1.421 19.387 -57.291 1.00 62.59 108 PRO A C 1
ATOM 846 O O . PRO A 1 108 ? -2.139 18.693 -58.010 1.00 62.59 108 PRO A O 1
ATOM 849 N N . SER A 1 109 ? -1.686 20.674 -57.043 1.00 65.88 109 SER A N 1
ATOM 850 C CA . SER A 1 109 ? -2.721 21.430 -57.757 1.00 65.88 109 SER A CA 1
ATOM 851 C C . SER A 1 109 ? -2.365 21.525 -59.244 1.00 65.88 109 SER A C 1
ATOM 853 O O . SER A 1 109 ? -1.291 22.042 -59.565 1.00 65.88 109 SER A O 1
ATOM 855 N N . PRO A 1 110 ? -3.243 21.101 -60.169 1.00 71.25 110 PRO A N 1
ATOM 856 C CA . PRO A 1 110 ? -3.099 21.423 -61.572 1.00 71.25 110 PRO A CA 1
ATOM 857 C C . PRO A 1 110 ? -3.852 22.726 -61.827 1.00 71.25 110 PRO A C 1
ATOM 859 O O . PRO A 1 110 ? -5.072 22.712 -61.841 1.00 71.25 110 PRO A O 1
ATOM 862 N N . ASP A 1 111 ? -3.156 23.842 -62.025 1.00 54.50 111 ASP A N 1
ATOM 863 C CA . ASP A 1 111 ? -3.674 24.872 -62.931 1.00 54.50 111 ASP A CA 1
ATOM 864 C C . ASP A 1 111 ? -2.574 25.849 -63.362 1.00 54.50 111 ASP A C 1
ATOM 866 O O . ASP A 1 111 ? -1.998 26.610 -62.582 1.00 54.50 111 ASP A O 1
ATOM 870 N N . GLN A 1 112 ? -2.276 25.763 -64.655 1.00 57.38 112 GLN A N 1
ATOM 871 C CA . GLN A 1 112 ? -1.555 26.737 -65.466 1.00 57.38 112 GLN A CA 1
ATOM 872 C C . GLN A 1 112 ? -2.229 28.120 -65.369 1.00 57.38 112 GLN A C 1
ATOM 874 O O . GLN A 1 112 ? -3.438 28.224 -65.176 1.00 57.38 112 GLN A O 1
ATOM 879 N N . PRO A 1 113 ? -1.492 29.200 -65.663 1.00 55.06 113 PRO A N 1
ATOM 880 C CA . PRO A 1 113 ? -1.702 29.767 -66.989 1.00 55.06 113 PRO A CA 1
ATOM 881 C C . PRO A 1 113 ? -0.395 30.126 -67.687 1.00 55.06 113 PRO A C 1
ATOM 883 O O . PRO A 1 113 ? 0.474 30.821 -67.168 1.00 55.06 113 PRO A O 1
ATOM 886 N N . THR A 1 114 ? -0.311 29.682 -68.935 1.00 58.97 114 THR A N 1
ATOM 887 C CA . THR A 1 114 ? 0.572 30.246 -69.947 1.00 58.97 114 THR A CA 1
ATOM 888 C C . THR A 1 114 ? 0.013 31.601 -70.367 1.00 58.97 114 THR A C 1
ATOM 890 O O . THR A 1 114 ? -1.020 31.637 -71.037 1.00 58.97 114 THR A O 1
ATOM 893 N N . ARG A 1 115 ? 0.692 32.698 -70.019 1.00 50.56 115 ARG A N 1
ATOM 894 C CA . ARG A 1 115 ? 0.763 33.890 -70.871 1.00 50.56 115 ARG A CA 1
ATOM 895 C C . ARG A 1 115 ? 1.912 34.809 -70.487 1.00 50.56 115 ARG A C 1
ATOM 897 O O . ARG A 1 115 ? 2.048 35.089 -69.279 1.00 50.56 115 ARG A O 1
#